Protein AF-A0A954PBQ7-F1 (afdb_monomer)

Radius of gyration: 17.08 Å; Cα contacts (8 Å, |Δi|>4): 243; chains: 1; bounding box: 37×41×50 Å

Structure (mmCIF, N/CA/C/O backbone):
data_AF-A0A954PBQ7-F1
#
_entry.id   AF-A0A954PBQ7-F1
#
loop_
_atom_site.group_PDB
_atom_site.id
_atom_site.type_symbol
_atom_site.label_atom_id
_atom_site.label_alt_id
_atom_site.label_comp_id
_atom_site.label_asym_id
_atom_site.label_entity_id
_atom_site.label_seq_id
_atom_site.pdbx_PDB_ins_code
_atom_site.Cartn_x
_atom_site.Cartn_y
_atom_site.Cartn_z
_atom_site.occupancy
_atom_site.B_iso_or_equiv
_atom_site.auth_seq_id
_atom_site.auth_comp_id
_atom_site.auth_asym_id
_atom_site.auth_atom_id
_atom_site.pdbx_PDB_model_num
ATOM 1 N N . SER A 1 1 ? 15.931 25.587 -21.950 1.00 37.22 1 SER A N 1
ATOM 2 C CA . SER A 1 1 ? 15.456 25.035 -23.233 1.00 37.22 1 SER A CA 1
ATOM 3 C C . SER A 1 1 ? 15.652 23.525 -23.206 1.00 37.22 1 SER A C 1
ATOM 5 O O . SER A 1 1 ? 16.604 23.082 -22.582 1.00 37.22 1 SER A O 1
ATOM 7 N N . ARG A 1 2 ? 14.685 22.796 -23.780 1.00 29.20 2 ARG A N 1
ATOM 8 C CA . ARG A 1 2 ? 14.485 21.333 -23.958 1.00 29.20 2 ARG A CA 1
ATOM 9 C C . ARG A 1 2 ? 15.792 20.515 -24.106 1.00 29.20 2 ARG A C 1
ATOM 11 O O . ARG A 1 2 ? 16.711 21.031 -24.716 1.00 29.20 2 ARG A O 1
ATOM 18 N N . SER A 1 3 ? 16.003 19.300 -23.578 1.00 34.47 3 SER A N 1
ATOM 19 C CA . SER A 1 3 ? 15.234 18.033 -23.463 1.00 34.47 3 SER A CA 1
ATOM 20 C C . SER A 1 3 ? 15.901 16.923 -24.305 1.00 34.47 3 SER A C 1
ATOM 22 O O . SER A 1 3 ? 16.349 17.197 -25.412 1.00 34.47 3 SER A O 1
ATOM 24 N N . LEU A 1 4 ? 15.789 15.681 -23.806 1.00 34.91 4 LEU A N 1
ATOM 25 C CA . LEU A 1 4 ? 15.866 14.366 -24.478 1.00 34.91 4 LEU A CA 1
ATOM 26 C C . LEU A 1 4 ? 17.235 13.673 -24.614 1.00 34.91 4 LEU A C 1
ATOM 28 O O . LEU A 1 4 ? 18.036 13.985 -25.485 1.00 34.91 4 LEU A O 1
ATOM 32 N N . ALA A 1 5 ? 17.378 12.574 -23.870 1.00 29.73 5 ALA A N 1
ATOM 33 C CA . ALA A 1 5 ? 17.961 11.341 -24.392 1.00 29.73 5 ALA A CA 1
ATOM 34 C C . ALA A 1 5 ? 17.014 10.186 -24.029 1.00 29.73 5 ALA A C 1
ATOM 36 O O . ALA A 1 5 ? 17.121 9.538 -22.991 1.00 29.73 5 ALA A O 1
ATOM 37 N N . THR A 1 6 ? 16.000 10.022 -24.875 1.00 33.88 6 THR A N 1
ATOM 38 C CA . THR A 1 6 ? 15.035 8.922 -24.874 1.00 33.88 6 THR A CA 1
ATOM 39 C C . THR A 1 6 ? 15.638 7.804 -25.713 1.00 33.88 6 THR A C 1
ATOM 41 O O . THR A 1 6 ? 15.763 7.961 -26.925 1.00 33.88 6 THR A O 1
ATOM 44 N N . ASN A 1 7 ? 16.019 6.683 -25.102 1.00 30.48 7 ASN A N 1
ATOM 45 C CA . ASN A 1 7 ? 16.418 5.510 -25.874 1.00 30.48 7 ASN A CA 1
ATOM 46 C C . ASN A 1 7 ? 15.175 4.708 -26.267 1.00 30.48 7 ASN A C 1
ATOM 48 O O . ASN A 1 7 ? 14.527 4.065 -25.446 1.00 30.48 7 ASN A O 1
ATOM 52 N N . PHE A 1 8 ? 14.856 4.807 -27.556 1.00 34.41 8 PHE A N 1
ATOM 53 C CA . PHE A 1 8 ? 13.889 4.005 -28.291 1.00 34.41 8 PHE A CA 1
ATOM 54 C C . PHE A 1 8 ? 14.461 2.617 -28.599 1.00 34.41 8 PHE A C 1
ATOM 56 O O . PHE A 1 8 ? 15.567 2.509 -29.123 1.00 34.41 8 PHE A O 1
ATOM 63 N N . LEU A 1 9 ? 13.645 1.576 -28.441 1.00 30.42 9 LEU A N 1
ATOM 64 C CA . LEU A 1 9 ? 13.732 0.373 -29.269 1.00 30.42 9 LEU A CA 1
ATOM 65 C C . LEU A 1 9 ? 12.341 0.066 -29.823 1.00 30.42 9 LEU A C 1
ATOM 67 O O . LEU A 1 9 ? 11.418 -0.303 -29.103 1.00 30.42 9 LEU A O 1
ATOM 71 N N . ARG A 1 10 ? 12.208 0.262 -31.137 1.00 30.95 10 ARG A N 1
ATOM 72 C CA . ARG A 1 10 ? 11.041 -0.078 -31.949 1.00 30.95 10 ARG A CA 1
ATOM 73 C C . ARG A 1 10 ? 11.331 -1.393 -32.664 1.00 30.95 10 ARG A C 1
ATOM 75 O O . ARG A 1 10 ? 12.299 -1.468 -33.411 1.00 30.95 10 ARG A O 1
ATOM 82 N N . THR A 1 11 ? 10.457 -2.382 -32.525 1.00 31.91 11 THR A N 1
ATOM 83 C CA . THR A 1 11 ? 10.299 -3.463 -33.511 1.00 31.91 11 THR A CA 1
ATOM 84 C C . THR A 1 11 ? 8.809 -3.744 -33.696 1.00 31.91 11 THR A C 1
ATOM 86 O O . THR A 1 11 ? 8.068 -3.942 -32.738 1.00 31.91 11 THR A O 1
ATOM 89 N N . HIS A 1 12 ? 8.345 -3.676 -34.947 1.00 34.28 12 HIS A N 1
ATOM 90 C CA . HIS A 1 12 ? 6.976 -4.011 -35.331 1.00 34.28 12 HIS A CA 1
ATOM 91 C C . HIS A 1 12 ? 6.876 -5.481 -35.759 1.00 34.28 12 HIS A C 1
ATOM 93 O O . HIS A 1 12 ? 7.724 -5.970 -36.499 1.00 34.28 12 HIS A O 1
ATOM 99 N N . ARG A 1 13 ? 5.715 -6.051 -35.408 1.00 32.72 13 ARG A N 1
ATOM 100 C CA . ARG A 1 13 ? 5.016 -7.2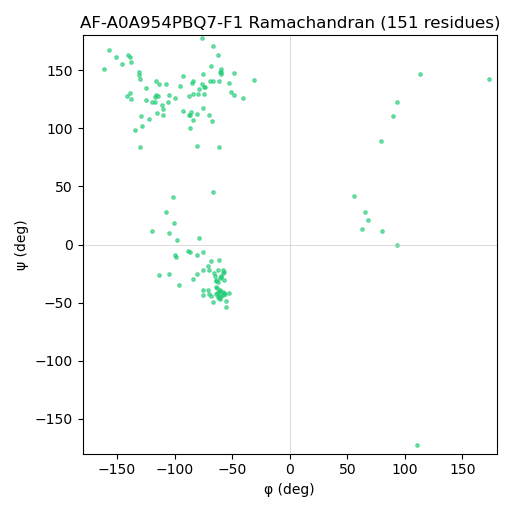57 -35.898 1.00 32.72 13 ARG A CA 1
ATOM 101 C C . ARG A 1 13 ? 5.243 -8.598 -35.179 1.00 32.72 13 ARG A C 1
ATOM 103 O O . ARG A 1 13 ? 6.318 -9.174 -35.174 1.00 32.72 13 ARG A O 1
ATOM 110 N N . ALA A 1 14 ? 4.079 -9.109 -34.755 1.00 34.91 14 ALA A N 1
ATOM 111 C CA . ALA A 1 14 ? 3.676 -10.491 -34.500 1.00 34.91 14 ALA A CA 1
ATOM 112 C C . ALA A 1 14 ? 4.110 -11.149 -33.178 1.00 34.91 14 ALA A C 1
ATOM 114 O O . ALA A 1 14 ? 5.097 -11.866 -33.112 1.00 34.91 14 ALA A O 1
ATOM 115 N N . SER A 1 15 ? 3.270 -10.998 -32.147 1.00 36.94 15 SER A N 1
ATOM 116 C CA . SER A 1 15 ? 2.731 -12.085 -31.303 1.00 36.94 15 SER A CA 1
ATOM 117 C C . SER A 1 15 ? 1.945 -11.453 -30.145 1.00 36.94 15 SER A C 1
ATOM 119 O O . SER A 1 15 ? 2.372 -10.437 -29.608 1.00 36.94 15 SER A O 1
ATOM 121 N N . HIS A 1 16 ? 0.821 -12.045 -29.732 1.00 41.72 16 HIS A N 1
ATOM 122 C CA . HIS A 1 16 ? 0.021 -11.667 -28.552 1.00 41.72 16 HIS A CA 1
ATOM 123 C C . HIS A 1 16 ? 0.766 -11.925 -27.217 1.00 41.72 16 HIS A C 1
ATOM 125 O O . HIS A 1 16 ? 0.233 -12.501 -26.266 1.00 41.72 16 HIS A O 1
ATOM 131 N N . ARG A 1 17 ? 2.042 -11.543 -27.122 1.00 41.69 17 ARG A N 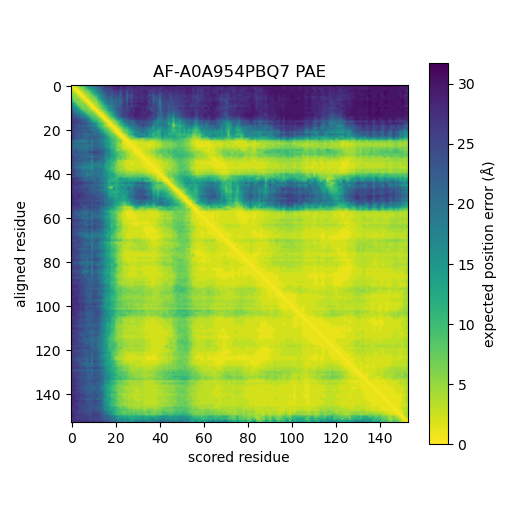1
ATOM 132 C CA . ARG A 1 17 ? 2.830 -11.663 -25.898 1.00 41.69 17 ARG A CA 1
ATOM 133 C C . ARG A 1 17 ? 2.597 -10.412 -25.069 1.00 41.69 17 ARG A C 1
ATOM 135 O O . ARG A 1 17 ? 3.193 -9.375 -25.334 1.00 41.69 17 ARG A O 1
ATOM 142 N N . LYS A 1 18 ? 1.723 -10.527 -24.063 1.00 45.28 18 LYS A N 1
ATOM 143 C CA . LYS A 1 18 ? 1.609 -9.505 -23.013 1.00 45.28 18 LYS A CA 1
ATOM 144 C C . LYS A 1 18 ? 3.021 -9.225 -22.459 1.00 45.28 18 LYS A C 1
ATOM 146 O O . LYS A 1 18 ? 3.726 -10.204 -22.171 1.00 45.28 18 LYS A O 1
ATOM 151 N N . PRO A 1 19 ? 3.445 -7.957 -22.342 1.00 46.03 19 PRO A N 1
ATOM 152 C CA . PRO A 1 19 ? 4.777 -7.619 -21.857 1.00 46.03 19 PRO A CA 1
ATOM 153 C C . PRO A 1 19 ? 4.964 -8.124 -20.421 1.00 46.03 19 PRO A C 1
ATOM 155 O O . PRO A 1 19 ? 4.036 -8.102 -19.612 1.00 46.03 19 PRO A O 1
ATOM 158 N N . LEU A 1 20 ? 6.156 -8.637 -20.118 1.00 49.31 20 LEU A N 1
ATOM 159 C CA . LEU A 1 20 ? 6.547 -8.949 -18.747 1.00 49.31 20 LEU A CA 1
ATOM 160 C C . LEU A 1 20 ? 6.949 -7.655 -18.036 1.00 49.31 20 LEU A C 1
ATOM 162 O O . LEU A 1 20 ? 7.755 -6.892 -18.565 1.00 49.31 20 LEU A O 1
ATOM 166 N N . LEU A 1 21 ? 6.456 -7.455 -16.814 1.00 54.34 21 LEU A N 1
ATOM 167 C CA . LEU A 1 21 ? 7.079 -6.526 -15.874 1.00 54.34 21 LEU A CA 1
ATOM 168 C C . LEU A 1 21 ? 8.436 -7.118 -15.475 1.00 54.34 21 LEU A C 1
ATOM 170 O O . LEU A 1 21 ? 8.499 -8.118 -14.765 1.00 54.34 21 LEU A O 1
ATOM 174 N N . SER A 1 22 ? 9.514 -6.530 -15.988 1.00 57.56 22 SER A N 1
ATOM 175 C CA . SER A 1 22 ? 10.886 -6.919 -15.670 1.00 57.56 22 SER A CA 1
ATOM 176 C C . SER A 1 22 ? 11.660 -5.679 -15.247 1.00 57.56 22 SER A C 1
ATOM 178 O O . SER A 1 22 ? 12.070 -4.878 -16.082 1.00 57.56 22 SER A O 1
ATOM 180 N N . ALA A 1 23 ? 11.852 -5.525 -13.940 1.00 59.66 23 ALA A N 1
ATOM 181 C CA . ALA A 1 23 ? 12.818 -4.605 -13.362 1.00 59.66 23 ALA A CA 1
ATOM 182 C C . ALA A 1 23 ? 13.800 -5.446 -12.546 1.00 59.66 23 ALA A C 1
ATOM 184 O O . ALA A 1 23 ? 13.383 -6.185 -11.658 1.00 59.66 23 ALA A O 1
ATOM 185 N N . SER A 1 24 ? 15.090 -5.358 -12.858 1.00 67.69 24 SER A N 1
ATOM 186 C CA . SER A 1 24 ? 16.132 -6.084 -12.132 1.00 67.69 24 SER A CA 1
ATOM 187 C C . SER A 1 24 ? 16.954 -5.086 -11.327 1.00 67.69 24 SER A C 1
ATOM 189 O O . SER A 1 24 ? 17.683 -4.281 -11.903 1.00 67.69 24 SER A O 1
ATOM 191 N N . ARG A 1 25 ? 16.826 -5.147 -9.994 1.00 77.69 25 ARG A N 1
ATOM 192 C CA . ARG A 1 25 ? 17.614 -4.379 -9.010 1.00 77.69 25 ARG A CA 1
ATOM 193 C C . ARG A 1 25 ? 17.579 -2.858 -9.205 1.00 77.69 25 ARG A C 1
ATOM 195 O O . ARG A 1 25 ? 18.595 -2.180 -9.062 1.00 77.69 25 ARG A O 1
ATOM 202 N N . VAL A 1 26 ? 16.408 -2.307 -9.511 1.00 84.12 26 VAL A N 1
ATOM 203 C CA . VAL A 1 26 ? 16.241 -0.851 -9.622 1.00 84.12 26 VAL A CA 1
ATOM 204 C C . VAL A 1 26 ? 16.239 -0.236 -8.222 1.00 84.12 26 VAL A C 1
ATOM 206 O O . VAL A 1 26 ? 15.493 -0.689 -7.359 1.00 84.12 26 VAL A O 1
ATOM 209 N N . VAL A 1 27 ? 17.053 0.798 -7.992 1.00 90.06 27 VAL A N 1
ATOM 210 C CA . VAL A 1 27 ? 17.104 1.541 -6.722 1.00 90.06 27 VAL A CA 1
ATOM 211 C C . VAL A 1 27 ? 16.624 2.966 -6.954 1.00 90.06 27 VAL A C 1
ATOM 213 O O . VAL A 1 27 ? 17.132 3.659 -7.834 1.00 90.06 27 VAL A O 1
ATOM 216 N N . ILE A 1 28 ? 15.660 3.407 -6.152 1.00 89.94 28 ILE A N 1
ATOM 217 C CA . ILE A 1 28 ? 15.116 4.763 -6.177 1.00 89.94 28 ILE A CA 1
ATOM 218 C C . ILE A 1 28 ? 15.241 5.343 -4.769 1.00 89.94 28 ILE A C 1
ATOM 220 O O . ILE A 1 28 ? 14.770 4.770 -3.788 1.00 89.94 28 ILE A O 1
ATOM 224 N N . SER A 1 29 ? 15.903 6.492 -4.665 1.00 92.44 29 SER A N 1
ATOM 225 C CA . SER A 1 29 ? 16.194 7.147 -3.390 1.00 92.44 29 SER A CA 1
ATOM 226 C C . SER A 1 29 ? 16.152 8.662 -3.520 1.00 92.44 29 SER A C 1
ATOM 228 O O . SER A 1 29 ? 16.419 9.194 -4.595 1.00 92.44 29 SER A O 1
ATOM 230 N N . GLY A 1 30 ? 15.896 9.349 -2.408 1.00 90.81 30 GLY A N 1
ATOM 231 C CA . GLY A 1 30 ? 15.874 10.808 -2.342 1.00 90.81 30 GLY A CA 1
ATOM 232 C C . GLY A 1 30 ? 14.473 11.376 -2.127 1.00 90.81 30 GLY A C 1
ATOM 233 O O . GLY A 1 30 ? 13.521 10.648 -1.856 1.00 90.81 30 GLY A O 1
ATOM 234 N N . THR A 1 31 ? 14.366 12.700 -2.211 1.00 87.44 31 THR A N 1
ATOM 235 C CA . THR A 1 31 ? 13.149 13.467 -1.891 1.00 87.44 31 THR A CA 1
ATOM 236 C C . THR A 1 31 ? 12.331 13.874 -3.109 1.00 87.44 31 THR A C 1
ATOM 238 O O . THR A 1 31 ? 11.235 14.401 -2.945 1.00 87.44 31 THR A O 1
ATOM 241 N N . LYS A 1 32 ? 12.859 13.672 -4.320 1.00 86.00 32 LYS A N 1
ATOM 242 C CA . LYS A 1 32 ? 12.196 14.025 -5.576 1.00 86.00 32 LYS A CA 1
ATOM 243 C C . LYS A 1 32 ? 12.234 12.850 -6.559 1.00 86.00 32 LYS A C 1
ATOM 245 O O . LYS A 1 32 ? 13.238 12.136 -6.582 1.00 86.00 32 LYS A O 1
ATOM 250 N N . PRO A 1 33 ? 11.190 12.666 -7.389 1.00 89.19 33 PRO A N 1
ATOM 251 C CA . PRO A 1 33 ? 9.936 13.443 -7.443 1.00 89.19 33 PRO A CA 1
ATOM 252 C C . PRO A 1 33 ? 9.059 13.270 -6.186 1.00 89.19 33 PRO A C 1
ATOM 254 O O . PRO A 1 33 ? 9.349 12.425 -5.350 1.00 89.19 33 PRO A O 1
ATOM 257 N N . ASP A 1 34 ? 7.995 14.070 -6.038 1.00 91.88 34 ASP A N 1
ATOM 258 C CA . ASP A 1 34 ? 7.071 13.943 -4.891 1.00 91.88 34 ASP A CA 1
ATOM 259 C C . ASP A 1 34 ? 6.206 12.673 -4.961 1.00 91.88 34 ASP A C 1
ATOM 261 O O . ASP A 1 34 ? 5.668 12.243 -3.943 1.00 91.88 34 ASP A O 1
ATOM 265 N N . LEU A 1 35 ? 6.089 12.073 -6.151 1.00 93.12 35 LEU A N 1
ATOM 266 C CA . LEU A 1 35 ? 5.324 10.862 -6.423 1.00 93.12 35 LEU A CA 1
ATOM 267 C C . LEU A 1 35 ? 6.078 9.970 -7.417 1.00 93.12 35 LEU A C 1
ATOM 269 O O . LEU A 1 35 ? 6.446 10.407 -8.509 1.00 93.12 35 LEU A O 1
ATOM 273 N N . LEU A 1 36 ? 6.258 8.707 -7.047 1.00 93.62 36 LEU A N 1
ATOM 274 C CA . LEU A 1 36 ? 6.738 7.625 -7.893 1.00 93.62 36 LEU A CA 1
ATOM 275 C C . LEU A 1 36 ? 5.565 6.710 -8.255 1.00 93.62 36 LEU A C 1
ATOM 277 O O . LEU A 1 36 ? 4.929 6.124 -7.378 1.00 93.62 36 LEU A O 1
ATOM 281 N N . ILE A 1 37 ? 5.323 6.534 -9.553 1.00 92.75 37 ILE A N 1
ATOM 282 C CA . ILE A 1 37 ? 4.337 5.579 -10.063 1.00 92.75 37 ILE A CA 1
ATOM 283 C C . ILE A 1 37 ? 5.057 4.526 -10.898 1.00 92.75 37 ILE A C 1
ATOM 285 O O . ILE A 1 37 ? 5.711 4.850 -11.886 1.00 92.75 37 ILE A O 1
ATOM 289 N N . VAL A 1 38 ? 4.891 3.263 -10.518 1.00 90.06 38 VAL A N 1
ATOM 290 C CA . VAL A 1 38 ? 5.313 2.099 -11.300 1.00 90.06 38 VAL A CA 1
ATOM 291 C C . VAL A 1 38 ? 4.071 1.257 -11.545 1.00 90.06 38 VAL A C 1
ATOM 293 O O . VAL A 1 38 ? 3.536 0.651 -10.622 1.00 90.06 38 VAL A O 1
ATOM 296 N N . GLN A 1 39 ? 3.568 1.241 -12.774 1.00 89.06 39 GLN A N 1
ATOM 297 C CA . GLN A 1 39 ? 2.353 0.505 -13.119 1.00 89.06 39 GLN A CA 1
ATOM 298 C C . GLN A 1 39 ? 2.387 0.057 -14.588 1.00 89.06 39 GLN A C 1
ATOM 300 O O . GLN A 1 39 ? 3.145 0.630 -15.373 1.00 89.06 39 GLN A O 1
ATOM 305 N N . PRO A 1 40 ? 1.569 -0.933 -14.981 1.00 83.00 40 PRO A N 1
ATOM 306 C CA . PRO A 1 40 ? 1.405 -1.298 -16.385 1.00 83.00 40 PRO A CA 1
ATOM 307 C C . PRO A 1 40 ? 0.888 -0.136 -17.235 1.00 83.00 40 PRO A C 1
ATOM 309 O O . PRO A 1 40 ? 0.109 0.695 -16.766 1.00 83.00 40 PRO A O 1
ATOM 312 N N . GLU A 1 41 ? 1.253 -0.136 -18.516 1.00 80.44 41 GLU A N 1
ATOM 313 C CA . GLU A 1 41 ? 0.777 0.858 -19.487 1.00 80.44 41 GLU A CA 1
ATOM 314 C C . GLU A 1 41 ? -0.707 0.697 -19.846 1.00 80.44 41 GLU A C 1
ATOM 316 O O . GLU A 1 41 ? -1.334 1.646 -20.307 1.00 80.44 41 GLU A O 1
ATOM 321 N N . SER A 1 42 ? -1.289 -0.492 -19.659 1.00 77.44 42 SER A N 1
ATOM 322 C CA . SER A 1 42 ? -2.704 -0.741 -19.960 1.00 77.44 42 SER A CA 1
ATOM 323 C C . SER A 1 42 ? -3.381 -1.573 -18.878 1.00 77.44 42 SER A C 1
ATOM 325 O O . SER A 1 42 ? -2.738 -2.327 -18.144 1.00 77.44 42 SER A O 1
ATOM 327 N N . GLU A 1 43 ? -4.702 -1.456 -18.807 1.00 80.69 43 GLU A N 1
ATOM 328 C CA . GLU A 1 43 ? -5.547 -2.266 -17.931 1.00 80.69 43 GLU A CA 1
ATOM 329 C C . GLU A 1 43 ? -5.427 -3.764 -18.265 1.00 80.69 43 GLU A C 1
ATOM 331 O O . GLU A 1 43 ? -5.163 -4.149 -19.407 1.00 80.69 43 GLU A O 1
ATOM 336 N N . GLY A 1 44 ? -5.573 -4.627 -17.255 1.00 68.06 44 GLY A N 1
ATOM 337 C CA . GLY A 1 44 ? -5.494 -6.088 -17.416 1.00 68.06 44 GLY A CA 1
ATOM 338 C C . GLY A 1 44 ? -4.146 -6.660 -17.903 1.00 68.06 44 GLY A C 1
ATOM 339 O O . GLY A 1 44 ? -4.081 -7.833 -18.300 1.00 68.06 44 GLY A O 1
ATOM 340 N N . ASN A 1 45 ? -3.073 -5.856 -17.894 1.00 66.06 45 ASN A N 1
ATOM 341 C CA . ASN A 1 45 ? -1.764 -6.199 -18.464 1.00 66.06 45 ASN A CA 1
ATOM 342 C C . ASN A 1 45 ? -0.655 -6.485 -17.432 1.00 66.06 45 ASN A C 1
ATOM 344 O O . ASN A 1 45 ? 0.525 -6.360 -17.755 1.00 66.06 45 ASN A O 1
ATOM 348 N N . VAL A 1 46 ? -0.980 -6.954 -16.222 1.00 63.06 46 VAL A N 1
ATOM 349 C CA . VAL A 1 46 ? 0.035 -7.582 -15.354 1.00 63.06 46 VAL A CA 1
ATOM 350 C C . VAL A 1 46 ? 0.170 -9.065 -15.706 1.00 63.06 46 VAL A C 1
ATOM 352 O O . VAL A 1 46 ? -0.745 -9.860 -15.499 1.00 63.06 46 VAL A O 1
ATOM 355 N N . ARG A 1 47 ? 1.329 -9.472 -16.239 1.00 57.22 47 ARG A N 1
ATOM 356 C CA . ARG A 1 47 ? 1.798 -10.860 -16.094 1.00 57.22 47 ARG A CA 1
ATOM 357 C C . ARG A 1 47 ? 2.506 -10.973 -14.750 1.00 57.22 47 ARG A C 1
ATOM 359 O O . ARG A 1 47 ? 3.216 -10.043 -14.379 1.00 57.22 47 ARG A O 1
ATOM 366 N N . LYS A 1 48 ? 2.312 -12.101 -14.052 1.00 54.56 48 LYS A N 1
ATOM 367 C CA . LYS A 1 48 ? 3.008 -12.430 -12.799 1.00 54.56 48 LYS A CA 1
ATOM 368 C C . LYS A 1 48 ? 4.473 -12.011 -12.905 1.00 54.56 48 LYS A C 1
ATOM 370 O O . LYS A 1 48 ? 5.134 -12.408 -13.870 1.00 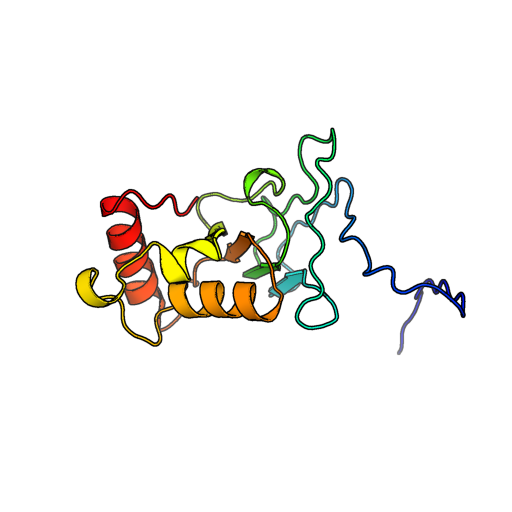54.56 48 LYS A O 1
ATOM 375 N N . ALA A 1 49 ? 4.946 -11.209 -11.948 1.00 53.91 49 ALA A N 1
ATOM 376 C CA . ALA A 1 49 ? 6.371 -10.962 -11.792 1.00 53.91 49 ALA A CA 1
ATOM 377 C C . ALA A 1 49 ? 7.070 -12.327 -11.824 1.00 53.91 49 ALA A C 1
ATOM 379 O O . ALA A 1 49 ? 6.619 -13.267 -11.161 1.00 53.91 49 ALA A O 1
ATOM 380 N N . LEU A 1 50 ? 8.092 -12.473 -12.673 1.00 48.44 50 LEU A N 1
ATOM 381 C CA . LEU A 1 50 ? 8.888 -13.695 -12.684 1.00 48.44 50 LEU A CA 1
ATOM 382 C C . LEU A 1 50 ? 9.365 -13.939 -11.253 1.00 48.44 50 LEU A C 1
ATOM 384 O O . LEU A 1 50 ? 9.761 -12.993 -10.574 1.00 48.44 50 LEU A O 1
ATOM 388 N N . ASN A 1 51 ? 9.337 -15.196 -10.811 1.00 47.19 51 ASN A N 1
ATOM 389 C CA . ASN A 1 51 ? 10.116 -15.622 -9.655 1.00 47.19 51 ASN A CA 1
ATOM 390 C C . ASN A 1 51 ? 11.590 -15.381 -10.011 1.00 47.19 51 ASN A C 1
ATOM 392 O O . ASN A 1 51 ? 12.260 -16.253 -10.561 1.00 47.19 51 ASN A O 1
ATOM 396 N N . THR A 1 52 ? 12.066 -14.156 -9.824 1.00 50.94 52 THR A N 1
ATOM 397 C CA . THR A 1 52 ? 13.458 -13.803 -10.039 1.00 50.94 52 THR A CA 1
ATOM 398 C C . THR A 1 52 ? 14.253 -14.391 -8.888 1.00 50.94 52 THR A C 1
ATOM 400 O O . THR A 1 52 ? 13.863 -14.262 -7.733 1.00 50.94 52 THR A O 1
ATOM 403 N N . VAL A 1 53 ? 15.386 -15.011 -9.209 1.00 53.47 53 VAL A N 1
ATOM 404 C CA . VAL A 1 53 ? 16.372 -15.518 -8.237 1.00 53.47 53 VAL A CA 1
ATOM 405 C C . VAL A 1 53 ? 16.959 -14.377 -7.380 1.00 53.47 53 VAL A C 1
ATOM 407 O O . VAL A 1 53 ? 17.595 -14.612 -6.356 1.00 53.47 53 VAL A O 1
ATOM 410 N N . ASP A 1 54 ? 16.740 -13.126 -7.791 1.00 57.41 54 ASP A N 1
ATOM 411 C CA . ASP A 1 54 ? 17.151 -11.929 -7.071 1.00 57.41 54 ASP A CA 1
ATOM 412 C C . ASP A 1 54 ? 16.364 -11.711 -5.773 1.00 57.41 54 ASP A C 1
ATOM 414 O O . ASP A 1 54 ? 15.143 -11.838 -5.722 1.00 57.41 54 ASP A O 1
ATOM 418 N N . THR A 1 55 ? 17.079 -11.269 -4.737 1.00 63.34 55 THR A N 1
ATOM 419 C CA . THR A 1 55 ? 16.533 -10.946 -3.409 1.00 63.34 55 THR A CA 1
ATOM 420 C C . THR A 1 55 ? 15.513 -9.798 -3.437 1.00 63.34 55 THR A C 1
ATOM 422 O O . THR A 1 55 ? 14.737 -9.660 -2.499 1.00 63.34 55 THR A O 1
ATOM 425 N N . PHE A 1 56 ? 15.542 -8.939 -4.467 1.00 70.50 56 PHE A N 1
ATOM 426 C CA . PHE A 1 56 ? 14.568 -7.868 -4.712 1.00 70.50 56 PHE A CA 1
ATOM 427 C C . PHE A 1 56 ? 14.633 -7.385 -6.176 1.00 70.50 56 PHE A C 1
ATOM 429 O O . PHE A 1 56 ? 15.696 -7.392 -6.799 1.00 70.50 56 PHE A O 1
ATOM 436 N N . CYS A 1 57 ? 13.508 -6.905 -6.708 1.00 83.50 57 CYS A N 1
ATOM 437 C CA . CYS A 1 57 ? 13.397 -6.291 -8.037 1.00 83.50 57 CYS A CA 1
ATOM 438 C C . CYS A 1 57 ? 13.484 -4.755 -7.988 1.00 83.50 57 CYS A C 1
ATOM 440 O O . CYS A 1 57 ? 14.040 -4.127 -8.892 1.00 83.50 57 CYS A O 1
ATOM 442 N N . LEU A 1 58 ? 12.946 -4.156 -6.921 1.00 88.19 58 LEU A N 1
ATOM 443 C CA . LEU A 1 58 ? 12.831 -2.710 -6.729 1.00 88.19 58 LEU A CA 1
ATOM 444 C C . LEU A 1 58 ? 13.164 -2.342 -5.277 1.00 88.19 58 LEU A C 1
ATOM 446 O O . LEU A 1 58 ? 12.622 -2.941 -4.353 1.00 88.19 58 LEU A O 1
ATOM 450 N N . ASP A 1 59 ? 14.042 -1.366 -5.069 1.00 91.88 59 ASP A N 1
ATOM 451 C CA . ASP A 1 59 ? 14.356 -0.795 -3.759 1.00 91.88 59 ASP A CA 1
ATOM 452 C C . ASP A 1 59 ? 13.922 0.669 -3.708 1.00 91.88 59 ASP A C 1
ATOM 454 O O . ASP A 1 59 ? 14.475 1.524 -4.397 1.00 91.88 59 ASP A O 1
ATOM 458 N N . ILE A 1 60 ? 12.921 0.933 -2.875 1.00 94.75 60 ILE A N 1
ATOM 459 C CA . ILE A 1 60 ? 12.337 2.251 -2.596 1.00 94.75 60 ILE A CA 1
ATOM 460 C C . ILE A 1 60 ? 12.476 2.614 -1.113 1.00 94.75 60 ILE A C 1
ATOM 462 O O . ILE A 1 60 ? 11.856 3.565 -0.644 1.00 94.75 60 ILE A O 1
ATOM 466 N N . SER A 1 61 ? 13.267 1.861 -0.342 1.00 94.56 61 SER A N 1
ATOM 467 C CA . SER A 1 61 ? 13.394 2.044 1.113 1.00 94.56 61 SER A CA 1
ATOM 468 C C . SER A 1 61 ? 13.891 3.440 1.506 1.00 94.56 61 SER A C 1
ATOM 470 O O . SER A 1 61 ? 13.537 3.954 2.563 1.00 94.56 61 SER A O 1
ATOM 472 N N . LYS A 1 62 ? 14.668 4.086 0.629 1.00 94.44 62 LYS A N 1
ATOM 473 C CA . LYS A 1 62 ? 15.232 5.431 0.827 1.00 94.44 62 LYS A CA 1
ATOM 474 C C . LYS A 1 62 ? 14.5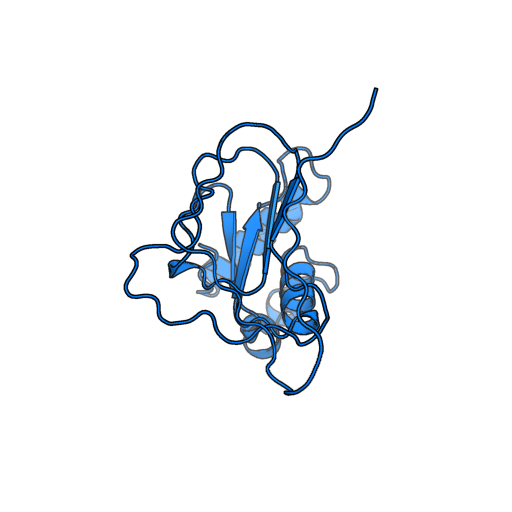27 6.520 0.013 1.00 94.44 62 LYS A C 1
ATOM 476 O O . LYS A 1 62 ? 15.042 7.635 -0.087 1.00 94.44 62 LYS A O 1
ATOM 481 N N . PHE A 1 63 ? 13.394 6.216 -0.617 1.00 94.69 63 PHE A N 1
ATOM 482 C CA . PHE A 1 63 ? 12.597 7.209 -1.332 1.00 94.69 63 PHE A CA 1
ATOM 483 C C . PHE A 1 63 ? 11.611 7.876 -0.373 1.00 94.69 63 PHE A C 1
ATOM 485 O O . PHE A 1 63 ? 10.892 7.187 0.349 1.00 94.69 63 PHE A O 1
ATOM 492 N N . LEU A 1 64 ? 11.607 9.209 -0.330 1.00 91.62 64 LEU A N 1
ATOM 493 C CA . LEU A 1 64 ? 10.828 10.005 0.626 1.00 91.62 64 LEU A CA 1
ATOM 494 C C . LEU A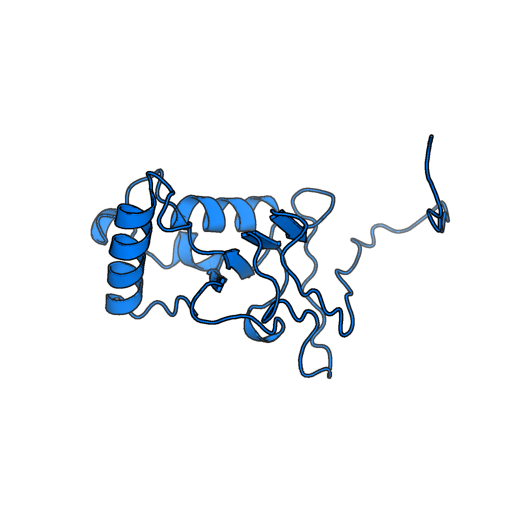 1 64 ? 9.514 10.558 0.052 1.00 91.62 64 LEU A C 1
ATOM 496 O O . LEU A 1 64 ? 8.684 11.049 0.815 1.00 91.62 64 LEU A O 1
ATOM 500 N N . GLY A 1 65 ? 9.322 10.463 -1.266 1.00 91.75 65 GLY A N 1
ATOM 501 C CA . GLY A 1 65 ? 8.055 10.785 -1.921 1.00 91.75 65 GLY A CA 1
ATOM 502 C C . GLY A 1 65 ? 6.994 9.695 -1.739 1.00 91.75 65 GLY A C 1
ATOM 503 O O . GLY A 1 65 ? 7.244 8.638 -1.156 1.00 91.75 65 GLY A O 1
ATOM 504 N N . ASP A 1 66 ? 5.804 9.957 -2.273 1.00 94.44 66 ASP A N 1
ATOM 505 C CA . ASP A 1 66 ? 4.701 9.000 -2.299 1.00 94.44 66 ASP A CA 1
ATOM 506 C C . ASP A 1 66 ? 4.946 7.924 -3.360 1.00 94.44 66 ASP A C 1
ATOM 508 O O . ASP A 1 66 ? 5.521 8.182 -4.416 1.00 94.44 66 ASP A O 1
ATOM 512 N N . VAL A 1 67 ? 4.497 6.705 -3.096 1.00 94.69 67 VAL A N 1
ATOM 513 C CA . VAL A 1 67 ? 4.744 5.535 -3.931 1.00 94.69 67 VAL A CA 1
ATOM 514 C C . VAL A 1 67 ? 3.427 4.883 -4.313 1.00 94.69 67 VAL A C 1
ATOM 516 O O . VAL A 1 67 ? 2.555 4.642 -3.479 1.00 94.69 67 VAL A O 1
ATOM 519 N N . CYS A 1 68 ? 3.317 4.540 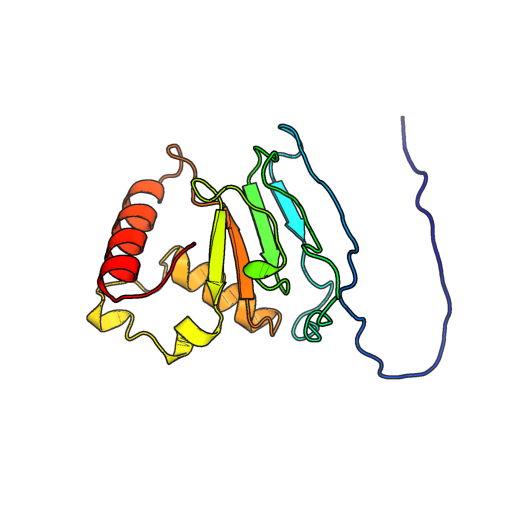-5.592 1.00 95.56 68 CYS A N 1
ATOM 520 C CA . CYS A 1 68 ? 2.278 3.678 -6.126 1.00 95.56 68 CYS A CA 1
ATOM 521 C C . CYS A 1 68 ? 2.916 2.656 -7.071 1.00 95.56 68 CYS A C 1
ATOM 523 O O . CYS A 1 68 ? 3.198 2.960 -8.230 1.00 95.56 68 CYS A O 1
ATOM 525 N N . VAL A 1 69 ? 3.161 1.448 -6.568 1.00 93.69 69 VAL A N 1
ATOM 526 C CA . VAL A 1 69 ? 3.740 0.333 -7.322 1.00 93.69 69 VAL A CA 1
ATOM 527 C C . VAL A 1 69 ? 2.671 -0.736 -7.506 1.00 93.69 69 VAL A C 1
ATOM 529 O O . VAL A 1 69 ? 2.160 -1.286 -6.536 1.00 93.69 69 VAL A O 1
ATOM 532 N N . VAL A 1 70 ? 2.341 -1.053 -8.752 1.00 91.94 70 VAL A N 1
ATOM 533 C CA . VAL A 1 70 ? 1.313 -2.027 -9.126 1.00 91.94 70 VAL A CA 1
ATOM 534 C C . VAL A 1 70 ? 1.958 -3.192 -9.868 1.00 91.94 70 VAL A C 1
ATOM 536 O O . VAL A 1 70 ? 2.667 -2.986 -10.852 1.00 91.94 70 VAL A O 1
ATOM 539 N N . GLY A 1 71 ? 1.671 -4.420 -9.428 1.00 86.19 71 GLY A N 1
ATOM 540 C CA . GLY A 1 71 ? 2.087 -5.644 -10.120 1.00 86.19 71 GLY A CA 1
ATOM 541 C C . GLY A 1 71 ? 3.414 -6.241 -9.651 1.00 86.19 71 GLY A C 1
ATOM 542 O O . GLY A 1 71 ? 3.801 -7.295 -10.152 1.00 86.19 71 GLY A O 1
ATOM 543 N N . PHE A 1 72 ? 4.085 -5.621 -8.676 1.00 86.50 72 PHE A N 1
ATOM 544 C CA . PHE A 1 72 ? 5.206 -6.233 -7.960 1.00 86.50 72 PHE A CA 1
ATOM 545 C C . PHE A 1 72 ? 4.709 -6.865 -6.664 1.00 86.50 72 PHE A C 1
ATOM 547 O O . PHE A 1 72 ? 3.938 -6.245 -5.929 1.00 86.50 72 PHE A O 1
ATOM 554 N N . ARG A 1 73 ? 5.186 -8.079 -6.369 1.00 87.56 73 ARG A N 1
ATOM 555 C CA . ARG A 1 73 ? 4.925 -8.725 -5.080 1.00 87.56 73 ARG A CA 1
ATOM 556 C C . ARG A 1 73 ? 5.623 -7.962 -3.962 1.00 87.56 73 ARG A C 1
ATOM 558 O O . ARG A 1 73 ? 6.768 -7.534 -4.135 1.00 87.56 73 ARG A O 1
ATOM 565 N N . GLY A 1 74 ? 4.966 -7.822 -2.817 1.00 88.38 74 GLY A N 1
ATOM 566 C CA . GLY A 1 74 ? 5.482 -7.043 -1.692 1.00 88.38 74 GLY A CA 1
ATOM 567 C C . GLY A 1 74 ? 6.814 -7.555 -1.138 1.00 88.38 74 GLY A C 1
ATOM 568 O O . GLY A 1 74 ? 7.603 -6.753 -0.641 1.00 88.38 74 GLY A O 1
ATOM 569 N N . ASP A 1 75 ? 7.080 -8.859 -1.255 1.00 88.56 75 ASP A N 1
ATOM 570 C CA . ASP A 1 75 ? 8.336 -9.515 -0.860 1.00 88.56 75 ASP A CA 1
ATOM 571 C C . ASP A 1 75 ? 9.496 -9.258 -1.838 1.00 88.56 75 ASP A C 1
ATOM 573 O O . ASP A 1 75 ? 10.659 -9.312 -1.447 1.00 88.56 75 ASP A O 1
ATOM 577 N N . THR A 1 76 ? 9.196 -8.904 -3.090 1.00 87.31 76 THR A N 1
ATOM 578 C CA . THR A 1 76 ? 10.194 -8.536 -4.110 1.00 87.31 76 THR A CA 1
ATOM 579 C C . THR A 1 76 ? 10.558 -7.049 -4.101 1.00 87.31 76 THR A C 1
ATOM 581 O O . THR A 1 76 ? 11.457 -6.632 -4.8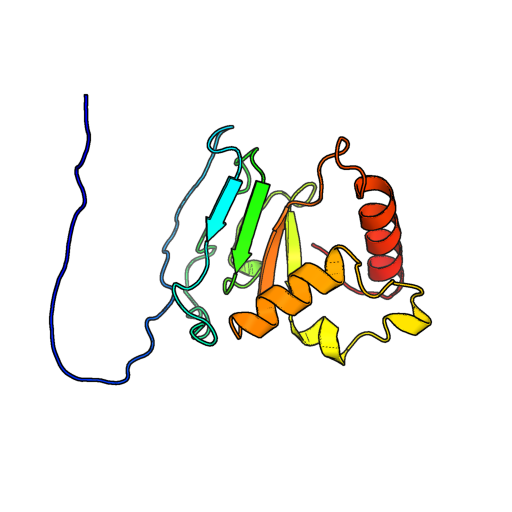37 1.00 87.31 76 THR A O 1
ATOM 584 N N . VAL A 1 77 ? 9.881 -6.234 -3.287 1.00 90.69 77 VAL A N 1
ATOM 585 C CA . VAL A 1 77 ? 10.134 -4.793 -3.167 1.00 90.69 77 VAL A CA 1
ATOM 586 C C . VAL A 1 77 ? 10.761 -4.499 -1.810 1.00 90.69 77 VAL A C 1
ATOM 588 O O . VAL A 1 77 ? 10.121 -4.646 -0.769 1.00 90.69 77 VAL A O 1
ATOM 591 N N . ARG A 1 78 ? 12.002 -4.006 -1.808 1.00 93.00 78 ARG A N 1
ATOM 592 C CA . ARG A 1 78 ? 12.613 -3.471 -0.591 1.00 93.00 78 ARG A CA 1
ATOM 593 C C . ARG A 1 78 ? 12.003 -2.106 -0.300 1.00 93.00 78 ARG A C 1
ATOM 595 O O . ARG A 1 78 ? 12.115 -1.177 -1.099 1.00 93.00 78 ARG A O 1
ATOM 602 N N . LYS A 1 79 ? 11.332 -1.991 0.840 1.00 94.00 79 LYS A N 1
ATOM 603 C CA . LYS A 1 79 ? 10.485 -0.848 1.182 1.00 94.00 79 LYS A CA 1
ATOM 604 C C . LYS A 1 79 ? 10.669 -0.435 2.638 1.00 94.00 79 LYS A C 1
ATOM 606 O O . LYS A 1 79 ? 11.200 -1.194 3.441 1.00 94.00 79 LYS A O 1
ATOM 611 N N . ASP A 1 80 ? 10.267 0.791 2.942 1.00 94.44 80 ASP A N 1
ATOM 612 C CA . ASP A 1 80 ? 10.235 1.324 4.298 1.00 94.44 80 ASP A CA 1
ATOM 613 C C . ASP A 1 80 ? 8.959 0.818 4.995 1.00 94.44 80 ASP A C 1
ATOM 615 O O . ASP A 1 80 ? 7.873 1.217 4.575 1.00 94.44 80 ASP A O 1
ATOM 619 N N . PRO A 1 81 ? 9.050 -0.043 6.024 1.00 91.56 81 PRO A N 1
ATOM 620 C CA . PRO A 1 81 ? 7.875 -0.643 6.660 1.00 91.56 81 PRO A CA 1
ATOM 621 C C . PRO A 1 81 ? 7.026 0.366 7.445 1.00 91.56 81 PRO A C 1
ATOM 623 O O . PRO A 1 81 ? 5.893 0.066 7.808 1.00 91.56 81 PRO A O 1
ATOM 626 N N . VAL A 1 82 ? 7.555 1.562 7.727 1.00 91.56 82 VAL A N 1
ATOM 627 C CA . VAL A 1 82 ? 6.817 2.617 8.431 1.00 91.56 82 VAL A CA 1
ATOM 628 C C . VAL A 1 82 ? 5.950 3.418 7.463 1.00 91.56 82 VAL A C 1
ATOM 630 O O . VAL A 1 82 ? 4.911 3.940 7.855 1.00 91.56 82 VAL A O 1
ATOM 633 N N . ARG A 1 83 ? 6.369 3.535 6.198 1.00 92.50 83 ARG A N 1
ATOM 634 C CA . ARG A 1 83 ? 5.720 4.409 5.207 1.00 92.50 83 ARG A CA 1
ATOM 635 C C . ARG A 1 83 ? 5.050 3.658 4.075 1.00 92.50 83 ARG A C 1
ATOM 637 O O . ARG A 1 83 ? 4.131 4.200 3.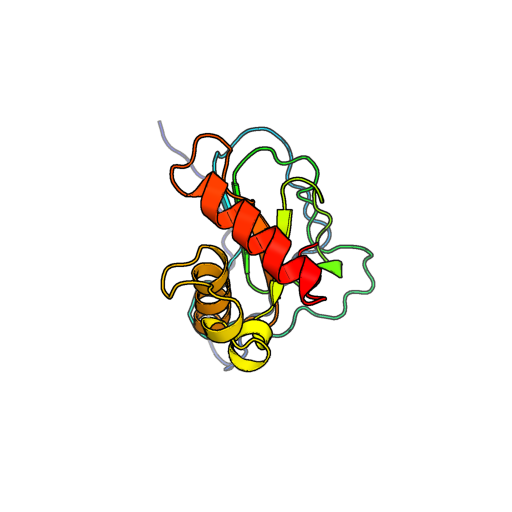471 1.00 92.50 83 ARG A O 1
ATOM 644 N N . HIS A 1 84 ? 5.509 2.457 3.754 1.00 95.00 84 HIS A N 1
ATOM 645 C CA . HIS A 1 84 ? 5.041 1.684 2.615 1.00 95.00 84 HIS A CA 1
ATOM 646 C C . HIS A 1 84 ? 4.367 0.402 3.083 1.00 95.00 84 HIS A C 1
ATOM 648 O O . HIS A 1 84 ? 4.849 -0.273 3.987 1.00 95.00 84 HIS A O 1
ATOM 654 N N . VAL A 1 85 ? 3.280 0.048 2.411 1.00 95.19 85 VAL A N 1
ATOM 655 C CA . VAL A 1 85 ? 2.451 -1.107 2.750 1.00 95.19 85 VAL A CA 1
ATOM 656 C C . VAL A 1 85 ? 2.196 -1.956 1.518 1.00 95.19 85 VAL A C 1
ATOM 658 O O . VAL A 1 85 ? 2.007 -1.429 0.417 1.00 95.19 85 VAL A O 1
ATOM 661 N N . THR A 1 86 ? 2.185 -3.274 1.701 1.00 95.62 86 THR A N 1
ATOM 662 C CA . THR A 1 86 ? 1.728 -4.196 0.660 1.00 95.62 86 THR A CA 1
ATOM 663 C C . THR A 1 86 ? 0.211 -4.306 0.732 1.00 95.62 86 THR A C 1
ATOM 665 O O . THR A 1 86 ? -0.347 -4.576 1.792 1.00 95.62 86 THR A O 1
ATOM 668 N N . VAL A 1 87 ? -0.459 -4.132 -0.402 1.00 95.56 87 VAL A N 1
ATOM 669 C CA . VAL A 1 87 ? -1.899 -4.380 -0.538 1.00 95.56 87 VAL A CA 1
ATOM 670 C C . VAL A 1 87 ? -2.093 -5.558 -1.478 1.00 95.56 87 VAL A C 1
ATOM 672 O O . VAL A 1 87 ? -1.422 -5.648 -2.508 1.00 95.56 87 VAL A O 1
ATOM 675 N N . LYS A 1 88 ? -3.028 -6.446 -1.133 1.00 94.44 88 LYS A N 1
ATOM 676 C CA . LYS A 1 88 ? -3.379 -7.612 -1.948 1.00 94.44 88 LYS A CA 1
ATOM 677 C C . LYS A 1 88 ? -4.738 -7.416 -2.597 1.00 94.44 88 LYS A C 1
ATOM 679 O O . LYS A 1 88 ? -5.689 -6.971 -1.957 1.00 94.44 88 LYS A O 1
ATOM 684 N N . ALA A 1 89 ? -4.861 -7.795 -3.864 1.00 93.19 89 ALA A N 1
ATOM 685 C CA . ALA A 1 89 ? -6.141 -7.779 -4.564 1.00 93.19 89 ALA A CA 1
ATOM 686 C C . ALA A 1 89 ? -7.144 -8.771 -3.955 1.00 93.19 89 ALA A C 1
ATOM 688 O O . ALA A 1 89 ? -8.351 -8.528 -4.007 1.00 93.19 89 ALA A O 1
ATOM 689 N N . SER A 1 90 ? -6.649 -9.848 -3.334 1.00 92.62 90 SER A N 1
ATOM 690 C CA . SER A 1 90 ? -7.462 -10.874 -2.675 1.00 92.62 90 SER A CA 1
ATOM 691 C C . SER A 1 90 ? -8.329 -10.317 -1.541 1.00 92.62 90 SER A C 1
ATOM 693 O O . SER A 1 90 ? -9.440 -10.801 -1.330 1.00 92.62 90 SER A O 1
ATOM 695 N N . TRP A 1 91 ? -7.912 -9.215 -0.904 1.00 94.12 91 TRP A N 1
ATOM 696 C CA . TRP A 1 91 ? -8.688 -8.529 0.136 1.00 94.12 91 TRP A CA 1
ATOM 697 C C . TRP A 1 91 ? -10.071 -8.085 -0.342 1.00 94.12 91 TRP A C 1
ATOM 699 O O . TRP A 1 91 ? -10.983 -7.900 0.459 1.00 94.12 91 TRP A O 1
ATOM 709 N N . ARG A 1 92 ? -10.259 -7.930 -1.658 1.00 91.12 92 ARG A N 1
ATOM 710 C CA . ARG A 1 92 ? -11.572 -7.647 -2.240 1.00 91.12 92 ARG A CA 1
ATOM 711 C C . ARG A 1 92 ? -12.610 -8.708 -1.874 1.00 91.12 92 ARG A C 1
ATOM 713 O O . ARG A 1 92 ? -13.756 -8.345 -1.636 1.00 91.12 92 ARG A O 1
ATOM 720 N N . SER A 1 93 ? -12.221 -9.980 -1.906 1.00 90.31 93 SER A N 1
ATOM 721 C CA . SER A 1 93 ? -13.102 -11.129 -1.673 1.00 90.31 93 SER A CA 1
ATOM 722 C C . SER A 1 93 ? -12.901 -11.773 -0.305 1.00 90.31 93 SER A C 1
ATOM 724 O O . SER A 1 93 ? -13.822 -12.405 0.194 1.00 90.31 93 SER A O 1
ATOM 726 N N . GLU A 1 94 ? -11.714 -11.637 0.287 1.00 90.94 94 GLU A N 1
ATOM 727 C CA . GLU A 1 94 ? -11.381 -12.247 1.581 1.00 90.94 94 GLU A CA 1
ATOM 728 C C . GLU A 1 94 ? -11.914 -11.447 2.775 1.00 90.94 94 GLU A C 1
ATOM 730 O O . GLU A 1 94 ? -12.124 -12.023 3.838 1.00 90.94 94 GLU A O 1
ATOM 735 N N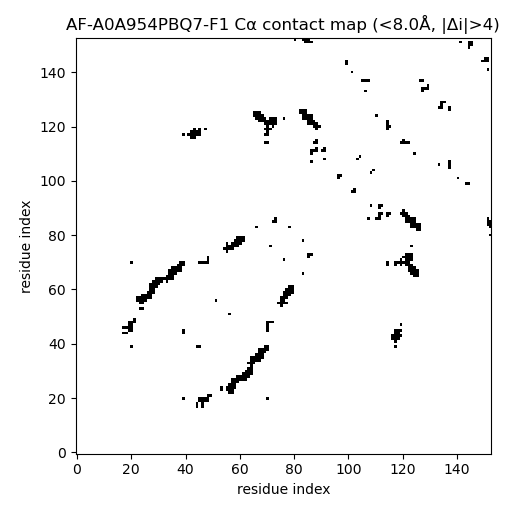 . LEU A 1 95 ? -12.130 -10.135 2.620 1.00 92.50 95 LEU A N 1
ATOM 736 C CA . LEU A 1 95 ? -12.552 -9.269 3.720 1.00 92.50 95 LEU A CA 1
ATOM 737 C C . LEU A 1 95 ? -14.029 -8.907 3.624 1.00 92.50 95 LEU A C 1
ATOM 739 O O . LEU A 1 95 ? -14.487 -8.350 2.622 1.00 92.50 95 LEU A O 1
ATOM 743 N N . ASP A 1 96 ? -14.748 -9.113 4.726 1.00 93.81 96 ASP A N 1
ATOM 744 C CA . ASP A 1 96 ? -16.041 -8.473 4.938 1.00 93.81 96 ASP A CA 1
ATOM 745 C C . ASP A 1 96 ? -15.826 -7.036 5.428 1.00 93.81 96 ASP A C 1
ATOM 747 O O . ASP A 1 96 ? -15.809 -6.724 6.619 1.00 93.81 96 ASP A O 1
ATOM 751 N N . TRP A 1 97 ? -15.640 -6.134 4.469 1.00 94.00 97 TRP A N 1
ATOM 752 C CA . TRP A 1 97 ? -15.417 -4.716 4.737 1.00 94.00 97 TRP A CA 1
ATOM 753 C C . TRP A 1 97 ? -16.540 -4.061 5.547 1.00 94.00 97 TRP A C 1
ATOM 755 O O . TRP A 1 97 ? -16.274 -3.117 6.286 1.00 94.00 97 TRP A O 1
ATOM 765 N N . ASN A 1 98 ? -17.780 -4.536 5.399 1.00 92.62 98 ASN A N 1
ATOM 766 C CA . ASN A 1 98 ? -18.919 -3.970 6.115 1.00 92.62 98 ASN A CA 1
ATOM 767 C C . ASN A 1 98 ? -18.891 -4.404 7.581 1.00 92.62 98 ASN A C 1
ATOM 769 O O . ASN A 1 98 ? -19.065 -3.560 8.457 1.00 92.62 98 ASN A O 1
ATOM 773 N N . ALA A 1 99 ? -18.603 -5.682 7.849 1.00 94.12 99 ALA A N 1
ATOM 774 C CA . ALA A 1 99 ? -18.423 -6.181 9.212 1.00 94.12 99 ALA A CA 1
ATOM 775 C C . ALA A 1 99 ? -17.238 -5.511 9.929 1.00 94.12 99 ALA A C 1
ATOM 777 O O . ALA A 1 99 ? -17.304 -5.264 11.131 1.00 94.12 99 ALA A O 1
ATOM 778 N N . LEU A 1 100 ? -16.184 -5.147 9.189 1.00 93.38 100 LEU A N 1
ATOM 779 C CA . LEU A 1 100 ? -15.049 -4.372 9.707 1.00 93.38 100 LEU A CA 1
ATOM 780 C C . LEU A 1 100 ? -15.363 -2.876 9.915 1.00 93.38 100 LEU A C 1
ATOM 782 O O . LEU A 1 100 ? -14.518 -2.140 10.422 1.00 93.38 100 LEU A O 1
ATOM 786 N N . GLY A 1 101 ? -16.542 -2.398 9.504 1.00 94.00 101 GLY A N 1
ATOM 787 C CA . GLY A 1 101 ? -16.907 -0.981 9.576 1.00 94.00 101 GLY A CA 1
ATOM 788 C C . GLY A 1 101 ? -16.100 -0.081 8.631 1.00 94.00 101 GLY A C 1
ATOM 789 O O . GLY A 1 101 ? -16.011 1.123 8.865 1.00 94.00 101 GLY A O 1
ATOM 790 N N . ILE A 1 102 ? -15.504 -0.647 7.575 1.00 94.38 102 ILE A N 1
ATOM 791 C CA . ILE A 1 102 ? -14.666 0.069 6.607 1.00 94.38 102 ILE A CA 1
ATOM 792 C C . ILE A 1 102 ? -15.523 0.546 5.428 1.00 94.38 102 ILE A C 1
ATOM 794 O O . ILE A 1 102 ? -16.049 -0.242 4.625 1.00 94.38 102 ILE A O 1
ATOM 798 N N . GLY A 1 103 ? -15.620 1.870 5.298 1.00 90.88 103 GLY A N 1
ATOM 799 C CA . GLY A 1 103 ? -16.493 2.542 4.341 1.00 90.88 103 GLY A CA 1
ATOM 800 C C . GLY A 1 103 ? -16.169 2.248 2.867 1.00 90.88 103 GLY A C 1
ATOM 801 O O . GLY A 1 103 ? -15.087 1.774 2.519 1.00 90.88 103 GLY A O 1
ATOM 802 N N . PRO A 1 104 ? -17.101 2.526 1.938 1.00 87.00 104 PRO A N 1
ATOM 803 C CA . PRO A 1 104 ? -16.908 2.273 0.506 1.00 87.00 104 PRO A CA 1
ATOM 804 C C . PRO A 1 104 ? -15.803 3.127 -0.138 1.00 87.00 104 PRO A C 1
ATOM 806 O O . PRO A 1 104 ? -15.231 2.706 -1.142 1.00 87.00 104 PRO A O 1
ATOM 809 N N . PHE A 1 105 ? -15.490 4.289 0.440 1.00 88.19 105 PHE A N 1
ATOM 810 C CA . PHE A 1 105 ? -14.449 5.209 -0.031 1.00 88.19 105 PHE A CA 1
ATOM 811 C C . PHE A 1 105 ? -13.148 5.104 0.774 1.00 88.19 105 PHE A C 1
ATOM 813 O O . PHE A 1 105 ? -12.336 6.026 0.736 1.00 88.19 105 PHE A O 1
ATOM 820 N N . SER A 1 106 ? -12.952 3.997 1.498 1.00 93.94 106 SER A N 1
ATOM 821 C CA . SER A 1 106 ? -11.759 3.807 2.314 1.00 93.94 106 SER A CA 1
ATOM 822 C C . SER A 1 106 ? -10.486 3.847 1.481 1.00 93.94 106 SER A C 1
ATOM 824 O O . SER A 1 106 ? -10.434 3.380 0.334 1.00 93.94 106 SER A O 1
ATOM 826 N N . TYR A 1 107 ? -9.430 4.362 2.101 1.00 94.25 107 TYR A N 1
ATOM 827 C CA . TYR A 1 107 ? -8.098 4.429 1.514 1.00 94.25 107 TYR A CA 1
ATOM 828 C C . TYR A 1 107 ? -7.641 3.045 1.004 1.00 94.25 107 TYR A C 1
ATOM 830 O O . TYR A 1 107 ? -7.141 2.901 -0.112 1.00 94.25 107 TYR A O 1
ATOM 838 N N . TRP A 1 108 ? -7.920 1.995 1.779 1.00 95.06 108 TRP A N 1
ATOM 839 C CA . TRP A 1 108 ? -7.567 0.610 1.458 1.00 95.06 108 TRP A CA 1
ATOM 840 C C . TRP A 1 108 ? -8.344 0.052 0.263 1.00 95.06 108 TRP A C 1
ATOM 842 O O . TRP A 1 108 ? -7.754 -0.548 -0.641 1.00 95.06 108 TRP A O 1
ATOM 852 N N . LYS A 1 109 ? -9.661 0.289 0.203 1.00 94.81 109 LYS A N 1
ATOM 853 C CA . LYS A 1 109 ? -10.504 -0.171 -0.912 1.00 94.81 109 LYS A CA 1
ATOM 854 C C . LYS A 1 109 ? -10.120 0.488 -2.233 1.00 94.81 109 LYS A C 1
ATOM 856 O O . LYS A 1 109 ? -10.231 -0.159 -3.276 1.00 94.81 109 LYS A O 1
ATOM 861 N N . ILE A 1 110 ? -9.635 1.732 -2.208 1.00 94.50 110 ILE A N 1
ATOM 862 C CA . ILE A 1 110 ? -9.129 2.421 -3.404 1.00 94.50 110 ILE A CA 1
ATOM 863 C C . ILE A 1 110 ? -7.951 1.648 -4.009 1.00 94.50 110 ILE A C 1
ATOM 865 O O . ILE A 1 110 ? -7.952 1.383 -5.215 1.00 94.50 110 ILE A O 1
ATOM 869 N N . TRP A 1 111 ? -6.984 1.219 -3.195 1.00 95.19 111 TRP A N 1
ATOM 870 C CA . TRP A 1 111 ? -5.840 0.453 -3.696 1.00 95.19 111 TRP A CA 1
ATOM 871 C C . TRP A 1 111 ? -6.213 -0.946 -4.151 1.00 95.19 111 TRP A C 1
ATOM 873 O O . TRP A 1 111 ? -5.811 -1.348 -5.241 1.00 95.19 111 TRP A O 1
ATOM 883 N N . VAL A 1 112 ? -7.062 -1.648 -3.399 1.00 95.38 112 VAL A N 1
ATOM 884 C CA . VAL A 1 112 ? -7.597 -2.953 -3.817 1.00 95.38 112 VAL A CA 1
ATOM 885 C C . VAL A 1 112 ? -8.307 -2.843 -5.174 1.00 95.38 112 VAL A C 1
ATOM 887 O O . VAL A 1 112 ? -8.092 -3.665 -6.068 1.00 95.38 112 VAL A O 1
ATOM 890 N N . LYS A 1 113 ? -9.107 -1.788 -5.385 1.00 93.94 113 LYS A N 1
ATOM 891 C CA . LYS A 1 113 ? -9.747 -1.514 -6.679 1.00 93.94 113 LYS A CA 1
ATOM 892 C C . LYS A 1 113 ? -8.717 -1.227 -7.771 1.00 93.94 113 LYS A C 1
ATOM 894 O O . LYS A 1 113 ? -8.868 -1.745 -8.875 1.00 93.94 113 LYS A O 1
ATOM 899 N N . LYS A 1 114 ? -7.677 -0.437 -7.482 1.00 93.06 114 LYS A N 1
ATOM 900 C CA . LYS A 1 114 ? -6.606 -0.143 -8.445 1.00 93.06 114 LYS A CA 1
ATOM 901 C C . LYS A 1 114 ? -5.894 -1.421 -8.892 1.00 93.06 114 LYS A C 1
ATOM 903 O O . LYS A 1 114 ? -5.710 -1.610 -10.089 1.00 93.06 114 LYS A O 1
ATOM 908 N N . LEU A 1 115 ? -5.562 -2.321 -7.967 1.00 93.38 115 LEU A N 1
ATOM 909 C CA . LEU A 1 115 ? -4.964 -3.617 -8.305 1.00 93.38 115 LEU A CA 1
ATOM 910 C C . LEU A 1 115 ? -5.868 -4.429 -9.241 1.00 93.38 115 LEU A C 1
ATOM 912 O O . LEU A 1 115 ? -5.390 -4.945 -10.249 1.00 93.38 115 LEU A O 1
ATOM 916 N N . ALA A 1 116 ? -7.178 -4.456 -8.973 1.00 91.12 116 ALA A N 1
ATOM 917 C CA . ALA A 1 116 ? -8.146 -5.145 -9.825 1.00 91.12 116 ALA A CA 1
ATOM 918 C C . ALA A 1 116 ? -8.209 -4.574 -11.255 1.00 91.12 116 ALA A C 1
ATOM 920 O O . ALA A 1 116 ? -8.251 -5.350 -12.205 1.00 91.12 116 ALA A O 1
ATOM 921 N N . VAL A 1 117 ? -8.157 -3.244 -11.425 1.00 90.81 117 VAL A N 1
ATOM 922 C CA . VAL A 1 117 ? -8.130 -2.586 -12.753 1.00 90.81 117 VAL A CA 1
ATOM 923 C C . VAL A 1 117 ? -6.934 -3.059 -13.587 1.00 90.81 117 VAL A C 1
ATOM 925 O O . VAL A 1 117 ? -7.054 -3.343 -14.779 1.00 90.81 117 VAL A O 1
ATOM 928 N N . PHE A 1 118 ? -5.770 -3.207 -12.959 1.00 88.31 118 PHE A N 1
ATOM 929 C CA . PHE A 1 118 ? -4.564 -3.664 -13.648 1.00 88.31 118 PHE A CA 1
ATOM 930 C C . PHE A 1 118 ? -4.422 -5.193 -13.707 1.00 88.31 118 PHE A C 1
ATOM 932 O O . PHE A 1 118 ? -3.524 -5.692 -14.385 1.00 88.31 118 PHE A O 1
ATOM 939 N N . GLY A 1 119 ? -5.301 -5.948 -13.042 1.00 88.44 119 GLY A N 1
ATOM 940 C CA . GLY A 1 119 ? -5.169 -7.400 -12.895 1.00 88.44 119 GLY A CA 1
ATOM 941 C C . GLY A 1 119 ? -3.942 -7.812 -12.071 1.00 88.44 119 GLY A C 1
ATOM 942 O O . GLY A 1 119 ? -3.371 -8.871 -12.312 1.00 88.44 119 GLY A O 1
ATOM 943 N N . ALA A 1 120 ? -3.502 -6.957 -11.145 1.00 90.00 120 ALA A N 1
ATOM 944 C CA . ALA A 1 120 ? -2.367 -7.205 -10.262 1.00 90.00 120 ALA A CA 1
ATOM 945 C C . ALA A 1 120 ? -2.798 -8.005 -9.025 1.00 90.00 120 ALA A C 1
ATOM 947 O O . ALA A 1 120 ? -3.828 -7.699 -8.431 1.00 90.00 120 ALA A O 1
ATOM 948 N N . GLU A 1 121 ? -1.992 -8.980 -8.599 1.00 91.25 121 GLU A N 1
ATOM 949 C CA . GLU A 1 121 ? -2.227 -9.715 -7.343 1.00 91.25 121 GLU A CA 1
ATOM 950 C C . GLU A 1 121 ? -1.845 -8.871 -6.117 1.00 91.25 121 GLU A C 1
ATOM 952 O O . GLU A 1 121 ? -2.563 -8.863 -5.118 1.00 91.25 121 GLU A O 1
ATOM 957 N N . GLU A 1 122 ? -0.749 -8.116 -6.215 1.00 92.75 122 GLU A N 1
ATOM 958 C CA . GLU A 1 122 ? -0.222 -7.268 -5.147 1.00 92.75 122 GLU A CA 1
ATOM 959 C C . GLU A 1 122 ? 0.306 -5.934 -5.690 1.00 92.75 122 GLU A C 1
ATOM 961 O O . GLU A 1 122 ? 0.567 -5.759 -6.890 1.00 92.75 122 GLU A O 1
ATOM 966 N N . GLY A 1 123 ? 0.477 -4.984 -4.776 1.00 93.19 123 GLY A N 1
ATOM 967 C CA . GLY A 1 123 ? 1.213 -3.753 -5.013 1.00 93.19 123 GLY A CA 1
ATOM 968 C C . GLY A 1 123 ? 1.718 -3.143 -3.714 1.00 93.19 123 GLY A C 1
ATOM 969 O O . GLY A 1 123 ? 1.300 -3.535 -2.624 1.00 93.19 123 GLY A O 1
ATOM 970 N N . VAL A 1 124 ? 2.616 -2.172 -3.847 1.00 95.50 124 VAL A N 1
ATOM 971 C CA . VAL A 1 124 ? 3.212 -1.441 -2.727 1.00 95.50 124 VAL A CA 1
ATOM 972 C C . VAL A 1 124 ? 2.826 0.027 -2.826 1.00 95.50 124 VAL A C 1
ATOM 974 O O . VAL A 1 124 ? 3.031 0.664 -3.860 1.00 95.50 124 VAL A O 1
ATOM 977 N N . PHE A 1 125 ? 2.266 0.565 -1.748 1.00 96.50 125 PHE A N 1
ATOM 978 C CA . PHE A 1 125 ? 1.706 1.914 -1.706 1.00 96.50 125 PHE A CA 1
ATOM 979 C C . PHE A 1 125 ? 2.232 2.678 -0.493 1.00 96.50 125 PHE A C 1
ATOM 981 O O . PHE A 1 125 ? 2.487 2.072 0.547 1.00 96.50 125 PHE A O 1
ATOM 988 N N . SER A 1 126 ? 2.387 3.997 -0.605 1.00 95.56 126 SER A N 1
ATOM 989 C CA . SER A 1 126 ? 2.701 4.844 0.551 1.00 95.56 126 SER A CA 1
ATOM 990 C C . SER A 1 126 ? 1.465 5.133 1.372 1.00 95.56 126 SER A C 1
ATOM 992 O O . SER A 1 126 ? 0.502 5.653 0.814 1.00 95.56 126 SER A O 1
ATOM 994 N N . LEU A 1 127 ? 1.532 4.909 2.686 1.00 94.56 127 LEU A N 1
ATOM 995 C CA . LEU A 1 127 ? 0.568 5.444 3.645 1.00 94.56 127 LEU A CA 1
ATOM 996 C C . LEU A 1 127 ? 0.352 6.945 3.413 1.00 94.56 127 LEU A C 1
ATOM 998 O O . LEU A 1 127 ? 1.288 7.643 3.008 1.00 94.56 127 LEU A O 1
ATOM 1002 N N . PRO A 1 128 ? -0.860 7.461 3.680 1.00 92.75 128 PRO A N 1
ATOM 1003 C CA . PRO A 1 128 ? -1.099 8.888 3.561 1.00 92.75 128 PRO A CA 1
ATOM 1004 C C . PRO A 1 128 ? -0.174 9.655 4.508 1.00 92.75 128 PRO A C 1
ATOM 1006 O O . PRO A 1 128 ? 0.178 9.184 5.593 1.00 92.75 128 PRO A O 1
ATOM 1009 N N . LYS A 1 129 ? 0.215 10.864 4.104 1.00 91.44 129 LYS A N 1
ATOM 1010 C CA . LYS A 1 129 ? 0.994 11.766 4.959 1.00 91.44 129 LYS A CA 1
ATOM 1011 C C . LYS A 1 129 ? 0.134 12.242 6.122 1.00 91.44 129 LYS A C 1
ATOM 1013 O O . LYS A 1 129 ? -1.074 12.383 5.978 1.00 91.44 129 LYS A O 1
ATOM 1018 N N . THR A 1 130 ? 0.765 12.595 7.238 1.00 92.00 130 THR A N 1
ATOM 1019 C CA . THR A 1 130 ? 0.082 13.173 8.411 1.00 92.00 130 THR A CA 1
ATOM 1020 C C . THR A 1 130 ? -0.700 14.450 8.095 1.00 92.00 130 THR A C 1
ATOM 1022 O O . THR A 1 130 ? -1.645 14.780 8.802 1.00 92.00 130 THR A O 1
ATOM 1025 N N . SER A 1 131 ? -0.326 15.161 7.029 1.00 91.44 131 SER A N 1
ATOM 1026 C CA . SER A 1 131 ? -1.027 16.345 6.528 1.00 91.44 131 SER A CA 1
ATOM 1027 C C . SER A 1 131 ? -2.260 16.038 5.667 1.00 91.44 131 SER A C 1
ATOM 1029 O O . SER A 1 131 ? -2.963 16.968 5.279 1.00 91.44 131 SER A O 1
ATOM 1031 N N . ASP A 1 132 ? -2.505 14.778 5.293 1.00 90.81 132 ASP A N 1
ATOM 1032 C CA . ASP A 1 132 ? -3.669 14.389 4.492 1.00 90.81 132 ASP A CA 1
ATOM 1033 C C . ASP A 1 132 ? -4.942 14.404 5.353 1.00 90.81 132 ASP A C 1
ATOM 1035 O O . ASP A 1 132 ? -4.969 13.872 6.464 1.00 90.81 132 ASP A O 1
ATOM 1039 N N . LYS A 1 133 ? -6.032 14.963 4.820 1.00 90.31 133 LYS A N 1
ATOM 1040 C CA . LYS A 1 133 ? -7.347 14.988 5.481 1.00 90.31 133 LYS A CA 1
ATOM 1041 C C . LYS A 1 133 ? -7.886 13.590 5.819 1.00 90.31 133 LYS A C 1
ATOM 1043 O O . LYS A 1 133 ? -8.687 13.465 6.739 1.00 90.31 133 LYS A O 1
ATOM 1048 N N . HIS A 1 134 ? -7.454 12.554 5.097 1.00 89.00 134 HIS A N 1
ATOM 1049 C CA . HIS A 1 134 ? -7.866 11.164 5.309 1.00 89.00 134 HIS A CA 1
ATOM 1050 C C . HIS A 1 134 ? -6.859 10.357 6.143 1.00 89.00 134 HIS A C 1
ATOM 1052 O O . HIS A 1 134 ? -7.063 9.162 6.351 1.00 89.00 134 HIS A O 1
ATOM 1058 N N . TYR A 1 135 ? -5.790 10.983 6.654 1.00 93.62 135 TYR A N 1
ATOM 1059 C CA . TYR A 1 135 ? -4.748 10.298 7.423 1.00 93.62 135 TYR A CA 1
ATOM 1060 C C . TYR A 1 135 ? -5.307 9.540 8.631 1.00 93.62 135 TYR A C 1
ATOM 1062 O O . TYR A 1 135 ? -5.082 8.340 8.773 1.00 93.62 135 TYR A O 1
ATOM 1070 N N . GLY A 1 136 ? -6.065 10.229 9.491 1.00 94.75 136 GLY A N 1
ATOM 1071 C CA . GLY A 1 136 ? -6.580 9.637 10.728 1.00 94.75 136 GLY A CA 1
ATOM 1072 C C . GLY A 1 136 ? -7.493 8.436 10.474 1.00 94.75 136 GLY A C 1
ATOM 1073 O O . GLY A 1 136 ? -7.401 7.429 11.174 1.00 94.75 136 GLY A O 1
ATOM 1074 N N . GLU A 1 137 ? -8.326 8.518 9.437 1.00 95.19 137 GLU A N 1
ATOM 1075 C CA . GLU A 1 137 ? -9.201 7.424 9.016 1.00 95.19 137 GLU A CA 1
ATOM 1076 C C . GLU A 1 137 ? -8.388 6.240 8.482 1.00 95.19 137 GLU A C 1
ATOM 1078 O O . GLU A 1 137 ? -8.545 5.126 8.975 1.00 95.19 137 GLU A O 1
ATOM 1083 N N . ALA A 1 138 ? -7.438 6.480 7.573 1.00 94.81 138 ALA A N 1
ATOM 1084 C CA . ALA A 1 138 ? -6.612 5.422 6.996 1.00 94.81 138 ALA A CA 1
ATOM 1085 C C . ALA A 1 138 ? -5.786 4.666 8.051 1.00 94.81 138 ALA A C 1
ATOM 1087 O O . ALA A 1 138 ? -5.681 3.441 7.981 1.00 94.81 138 ALA A O 1
ATOM 1088 N N . ILE A 1 139 ? -5.227 5.369 9.046 1.00 95.25 139 ILE A N 1
ATOM 1089 C CA . ILE A 1 139 ? -4.473 4.749 10.147 1.00 95.25 139 ILE A CA 1
ATOM 1090 C C . ILE A 1 139 ? -5.395 3.974 11.095 1.00 95.25 139 ILE A C 1
ATOM 1092 O O . ILE A 1 139 ? -5.040 2.877 11.527 1.00 95.25 139 ILE A O 1
ATOM 1096 N N . LYS A 1 140 ? -6.596 4.487 11.387 1.00 95.50 140 LYS A N 1
ATOM 1097 C CA . LYS A 1 140 ? -7.595 3.750 12.175 1.00 95.50 140 LYS A CA 1
ATOM 1098 C C . LYS A 1 140 ? -8.011 2.458 11.469 1.00 95.50 140 LYS A C 1
ATOM 1100 O O . LYS A 1 140 ? -8.047 1.402 12.092 1.00 95.50 140 LYS A O 1
ATOM 1105 N N . GLU A 1 141 ? -8.287 2.528 10.171 1.00 95.50 141 GLU A N 1
ATOM 1106 C CA . GLU A 1 141 ? -8.624 1.361 9.355 1.00 95.50 141 GLU A CA 1
ATOM 1107 C C . GLU A 1 141 ? -7.452 0.374 9.253 1.00 95.50 141 GLU A C 1
ATOM 1109 O O . GLU A 1 141 ? -7.680 -0.832 9.308 1.00 95.50 141 GLU A O 1
ATOM 1114 N N . LYS A 1 142 ? -6.200 0.858 9.188 1.00 94.31 142 LYS A N 1
ATOM 1115 C CA . LYS A 1 142 ? -5.001 0.002 9.253 1.00 94.31 142 LYS A CA 1
ATOM 1116 C C . LYS A 1 142 ? -5.009 -0.859 10.510 1.00 94.31 142 LYS A C 1
ATOM 1118 O O . LYS A 1 142 ? -4.834 -2.067 10.416 1.00 94.31 142 LYS A O 1
ATOM 1123 N N . ALA A 1 143 ? -5.259 -0.243 11.665 1.00 94.25 143 ALA A N 1
ATOM 1124 C CA . ALA A 1 143 ? -5.301 -0.953 12.938 1.00 94.25 143 ALA A CA 1
ATOM 1125 C C . ALA A 1 143 ? -6.428 -2.000 12.976 1.00 94.25 143 ALA A C 1
ATOM 1127 O O . ALA A 1 143 ? -6.225 -3.093 13.497 1.00 94.25 143 ALA A O 1
ATOM 1128 N N . ILE A 1 144 ? -7.593 -1.702 12.387 1.00 94.75 144 ILE A N 1
ATOM 1129 C CA . ILE A 1 144 ? -8.701 -2.665 12.253 1.00 94.75 144 ILE A CA 1
ATOM 1130 C C . ILE A 1 144 ? -8.278 -3.866 11.396 1.00 94.75 144 ILE A C 1
ATOM 1132 O O . ILE A 1 144 ? -8.521 -5.010 11.776 1.00 94.75 144 ILE A O 1
ATOM 1136 N N . LEU A 1 145 ? -7.617 -3.621 10.260 1.00 93.06 145 LEU A N 1
ATOM 1137 C CA . LEU A 1 145 ? -7.108 -4.681 9.386 1.00 93.06 145 LEU A CA 1
ATOM 1138 C C . LEU A 1 145 ? -6.070 -5.555 10.106 1.00 93.06 145 LEU A C 1
ATOM 1140 O O . LEU A 1 145 ? -6.160 -6.780 10.056 1.00 93.06 145 LEU A O 1
ATOM 1144 N N . GLU A 1 146 ? -5.136 -4.945 10.835 1.00 92.81 146 GLU A N 1
ATOM 1145 C CA . GLU A 1 146 ? -4.124 -5.668 11.615 1.00 92.81 146 GLU A CA 1
ATOM 1146 C C . GLU A 1 146 ? -4.747 -6.517 12.730 1.00 92.81 146 GLU A C 1
ATOM 1148 O O . GLU A 1 146 ? -4.360 -7.671 12.912 1.00 92.81 146 GLU A O 1
ATOM 1153 N N . GLN A 1 147 ? -5.753 -5.990 13.435 1.00 92.31 147 GLN A N 1
ATOM 1154 C CA . GLN A 1 147 ? -6.508 -6.733 14.452 1.00 92.31 147 GLN A CA 1
ATOM 1155 C C . GLN A 1 147 ? -7.287 -7.913 13.859 1.00 92.31 147 GLN A C 1
ATOM 1157 O O . GLN A 1 147 ? -7.444 -8.937 14.519 1.00 92.31 147 GLN A O 1
ATOM 1162 N N . ALA A 1 148 ? -7.727 -7.799 12.605 1.00 88.19 148 ALA A N 1
ATOM 1163 C CA . ALA A 1 148 ? -8.350 -8.885 11.853 1.00 88.19 148 ALA A CA 1
ATOM 1164 C C . ALA A 1 148 ? -7.335 -9.901 11.282 1.00 88.19 148 ALA A C 1
ATOM 1166 O O . ALA A 1 148 ? -7.720 -10.803 10.540 1.00 88.19 148 ALA A O 1
ATOM 1167 N N . GLY A 1 149 ? -6.042 -9.770 11.606 1.00 87.19 149 GLY A N 1
ATOM 1168 C CA . GLY A 1 149 ? -4.979 -10.663 11.137 1.00 87.19 149 GLY A CA 1
ATOM 1169 C C . GLY A 1 149 ? -4.489 -10.369 9.717 1.00 87.19 149 GLY A C 1
ATOM 1170 O O . GLY A 1 149 ? -3.756 -11.170 9.136 1.00 87.19 149 GLY A O 1
ATOM 1171 N N . ILE A 1 150 ? -4.869 -9.227 9.140 1.00 87.75 150 ILE A N 1
ATOM 1172 C CA . ILE A 1 150 ? -4.442 -8.821 7.803 1.00 87.75 150 ILE A CA 1
ATOM 1173 C C . ILE A 1 150 ? -3.113 -8.081 7.909 1.00 87.75 150 ILE A C 1
ATOM 1175 O O . ILE A 1 150 ? -3.033 -6.975 8.436 1.00 87.75 150 ILE A O 1
ATOM 1179 N N . GLY A 1 151 ? -2.050 -8.706 7.402 1.00 76.94 151 GLY A N 1
ATOM 1180 C CA . GLY A 1 151 ? -0.716 -8.111 7.375 1.00 76.94 151 GLY A CA 1
ATOM 1181 C C . GLY A 1 151 ? -0.641 -6.956 6.378 1.00 76.94 151 GLY A C 1
ATOM 1182 O O . GLY A 1 151 ? -0.680 -7.181 5.169 1.00 76.94 151 GLY A O 1
ATOM 1183 N N . VAL A 1 152 ? -0.497 -5.734 6.889 1.00 73.25 152 VAL A N 1
ATOM 1184 C CA . VAL A 1 152 ? -0.421 -4.492 6.103 1.00 73.25 152 VAL A CA 1
ATOM 1185 C C . VAL A 1 152 ? 1.036 -4.007 5.976 1.00 73.25 152 VAL A C 1
ATOM 1187 O O . VAL A 1 152 ? 1.301 -2.814 6.098 1.00 73.25 152 VAL A O 1
ATOM 1190 N N . ASN A 1 153 ? 1.987 -4.933 5.766 1.00 61.91 153 ASN A N 1
ATOM 1191 C CA . ASN A 1 153 ? 3.443 -4.697 5.843 1.00 61.91 153 ASN A CA 1
ATOM 1192 C C . ASN A 1 153 ? 4.210 -5.045 4.556 1.00 61.91 153 ASN A C 1
ATOM 1194 O O . ASN A 1 153 ? 3.684 -5.739 3.656 1.00 61.91 153 ASN A O 1
#

Secondary structure (DSSP, 8-state):
-----------------PPP----SEE--BS-SSEEEE--SSTT--------SSS-SEE-TTB-SEEEEESS-GGGEE--TTTEEEEETTHHHH--TTTTT--TT-HHHHHHHHHHHHT-SEEEEEPPPTTSTTHHHHHHHHHHHHHTT----

Foldseek 3Di:
DDDDDDDDDDDDDDDPDQDAPAAAPAEDADEPDQEDEAADPAWQRQDAHPPDPDQARYECQHYPHWYKFAQDDPRRYRHNPVWKWKAFLCCVPPDPCVVLVHDPPAPNNVNNVVNNRRVHGMIMTTQDDPPDPCNVVNVVSVVSCVVVVNGGD

Mean predicted aligned error: 9.64 Å

pLDDT: mean 80.23, std 20.64, range [29.2, 96.5]

Sequence (153 aa):
SRSLATNFLRTHRASHRKPLLSASRVVISGTKPDLLIVQPESEGNVRKALNTVDTFCLDISKFLGDVCVVGFRGDTVRKDPVRHVTVKASWRSELDWNALGIGPFSYWKIWVKKLAVFGAEEGVFSLPKTSDKHYGEAIKEKAILEQAGIGVN

Solvent-accessible surface area (backbone atoms only — not comparable to full-atom values): 9083 Å² total; per-residue (Å²): 131,88,86,86,89,78,89,82,87,87,84,89,86,89,73,97,68,78,60,72,67,81,60,82,65,43,76,47,63,45,68,68,61,67,63,48,78,44,63,66,96,47,71,64,48,44,45,80,50,68,90,57,94,58,87,37,30,36,34,42,51,60,38,69,35,43,42,42,34,51,37,46,52,49,81,37,39,44,59,34,73,89,47,31,26,28,49,48,30,61,52,69,78,74,46,62,42,69,85,71,70,50,58,92,83,31,68,66,52,53,52,30,50,51,26,55,54,29,49,17,64,26,16,37,33,41,60,71,51,90,87,40,94,58,24,69,58,44,54,52,50,48,52,53,39,46,74,71,70,43,77,66,83

Nearest PDB structures (foldseek):
  3cg6-assembly1_A  TM=4.960E-01  e=4.607E+00  Mus musculus
  1ecx-assembly1_B  TM=2.845E-01  e=3.338E+00  Thermotoga maritima
  4eb7-assembly1_A  TM=2.649E-01  e=3.797E+00  Archaeoglobus fulgidus DSM 4304